Protein AF-A0A4S2N806-F1 (afdb_monomer)

Mean predicted aligned error: 8.96 Å

Sequence (173 aa):
KKHPHQKKRSHPSVTNLKKKIRDLERLLARPNSKLTADARAENERALQAFKYELGSASKDKREQALARKYHMVRFFERQKATRKLKKLKRELDETENPTEDLRTRVHDAEVELNYTLHYPRGEKYISLFKDPGNNDKVKQKRDSIKQDIARRMEEGTLGAQTLDEGNAADDDD

Solvent-accessible surface area (backbone atoms only — not comparable to full-atom values): 10337 Å² total; per-residue (Å²): 136,85,78,82,79,76,77,70,82,76,7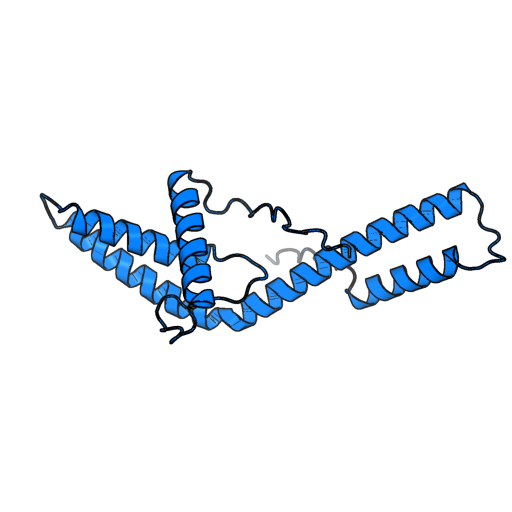4,78,50,64,68,55,37,58,46,54,42,52,53,46,52,54,54,72,69,39,90,85,55,89,63,51,72,67,58,48,54,50,49,53,54,51,40,53,52,41,52,51,53,40,51,53,52,50,50,52,50,48,26,54,52,44,49,61,73,43,42,64,61,39,49,55,52,30,55,49,26,50,52,52,29,55,51,44,49,50,52,48,73,74,36,95,80,65,50,72,66,58,54,48,54,34,52,53,27,47,39,51,30,45,46,53,73,68,53,70,80,72,51,85,86,74,68,88,90,54,84,76,73,94,41,61,70,60,51,52,53,48,51,52,53,47,51,55,49,42,53,29,55,75,72,67,47,71,83,58,77,76,78,78,75,70,83,70,74,81,82,84,130

Radius of gyration: 24.08 Å; Cα contacts (8 Å, |Δi|>4): 93; chains: 1; bounding box: 59×50×65 Å

Secondary structure (DSSP, 8-state):
-PPP------PPPHHHHHHHHHHHHHHHT-TT----HHHHHHHHHHHHHHHHHHHHHHHHHHHHHHHHHHHHHHHHHHHHHHHHHHHHHHHHHH-SS--HHHHHHHHHHHHHHHHHHHPPTTSPPPPSSS--TT-HHHHHHHHHHHHHHHHHHHTT-TTS-------------

pLDDT: mean 86.08, std 17.65, range [35.41, 98.0]

Structure (mmCIF, N/CA/C/O backbone):
data_AF-A0A4S2N806-F1
#
_entry.id   AF-A0A4S2N806-F1
#
loop_
_atom_site.group_PDB
_atom_site.id
_atom_site.type_symbol
_atom_site.label_atom_id
_atom_site.label_alt_id
_atom_site.label_comp_id
_atom_site.label_asym_id
_atom_site.label_entity_id
_atom_site.label_seq_id
_atom_site.pdbx_PDB_ins_code
_atom_site.Cartn_x
_atom_site.Cartn_y
_atom_site.Cartn_z
_atom_site.occupancy
_atom_site.B_iso_or_equiv
_atom_site.auth_seq_id
_atom_site.auth_comp_id
_atom_site.auth_asym_id
_atom_site.auth_atom_id
_atom_site.pdbx_PDB_model_num
ATOM 1 N N . LYS A 1 1 ? 23.106 -28.600 18.338 1.00 42.16 1 LYS A N 1
ATOM 2 C CA . LYS A 1 1 ? 22.767 -28.970 16.938 1.00 42.16 1 LYS A CA 1
ATOM 3 C C . LYS A 1 1 ? 22.748 -27.677 16.109 1.00 42.16 1 LYS A C 1
ATOM 5 O O . LYS A 1 1 ? 21.867 -26.862 16.334 1.00 42.16 1 LYS A O 1
ATOM 10 N N . LYS A 1 2 ? 23.771 -27.392 15.286 1.00 42.12 2 LYS A N 1
ATOM 11 C CA . LYS A 1 2 ? 23.836 -26.155 14.474 1.00 42.12 2 LYS A CA 1
ATOM 12 C C . LYS A 1 2 ? 23.044 -26.377 13.179 1.00 42.12 2 LYS A C 1
ATOM 14 O O . LYS A 1 2 ? 23.382 -27.284 12.426 1.00 42.12 2 LYS A O 1
ATOM 19 N N . HIS A 1 3 ? 21.984 -25.603 12.948 1.00 45.97 3 HIS A N 1
ATOM 20 C CA . HIS A 1 3 ? 21.233 -25.650 11.690 1.00 45.97 3 HIS A CA 1
ATOM 21 C C . HIS A 1 3 ? 22.100 -25.115 10.535 1.00 45.97 3 HIS A C 1
ATOM 23 O O . HIS A 1 3 ? 22.791 -24.109 10.724 1.00 45.97 3 HIS A O 1
ATOM 29 N N . PRO A 1 4 ? 22.093 -25.752 9.349 1.00 51.34 4 PRO A N 1
ATOM 30 C CA . PRO A 1 4 ? 22.867 -25.281 8.209 1.00 51.34 4 PRO A CA 1
ATOM 31 C C . PRO A 1 4 ? 22.304 -23.938 7.735 1.00 51.34 4 PRO A C 1
ATOM 33 O O . PRO A 1 4 ? 21.127 -23.821 7.394 1.00 51.34 4 PRO A O 1
ATOM 36 N N . HIS A 1 5 ? 23.152 -22.910 7.724 1.00 49.94 5 HIS A N 1
ATOM 37 C CA . HIS A 1 5 ? 22.825 -21.613 7.150 1.00 49.94 5 HIS A CA 1
ATOM 38 C C . HIS A 1 5 ? 22.632 -21.790 5.639 1.00 49.94 5 HIS A C 1
ATOM 40 O O . HIS A 1 5 ? 23.601 -21.853 4.883 1.00 49.94 5 HIS A O 1
ATOM 46 N N . GLN A 1 6 ? 21.380 -21.909 5.191 1.00 55.72 6 GLN A N 1
ATOM 47 C CA . GLN A 1 6 ? 21.051 -21.826 3.772 1.00 55.72 6 GLN A CA 1
ATOM 48 C C . GLN A 1 6 ? 21.535 -20.462 3.265 1.00 55.72 6 GLN A C 1
ATOM 50 O O . GLN A 1 6 ? 20.978 -19.419 3.618 1.00 55.72 6 GLN A O 1
ATOM 55 N N . LYS A 1 7 ? 22.607 -20.468 2.463 1.00 45.31 7 LYS A N 1
ATOM 56 C CA . LYS A 1 7 ? 23.086 -19.296 1.725 1.00 45.31 7 LYS A CA 1
ATOM 57 C C . LYS A 1 7 ? 21.920 -18.786 0.879 1.00 45.31 7 LYS A C 1
ATOM 59 O O . LYS A 1 7 ? 21.571 -19.401 -0.127 1.00 45.31 7 LYS A O 1
ATOM 64 N N . LYS A 1 8 ? 21.301 -17.677 1.294 1.00 49.16 8 LYS A N 1
ATOM 65 C CA . LYS A 1 8 ? 20.306 -16.980 0.473 1.00 49.16 8 LYS A CA 1
ATOM 66 C C . LYS A 1 8 ? 20.966 -16.666 -0.869 1.00 49.16 8 LYS A C 1
ATOM 68 O O . LYS A 1 8 ? 22.057 -16.094 -0.884 1.00 49.16 8 LYS A O 1
ATOM 73 N N . ARG A 1 9 ? 20.342 -17.074 -1.980 1.00 52.53 9 ARG A N 1
ATOM 74 C CA . ARG A 1 9 ? 20.803 -16.700 -3.322 1.00 52.53 9 ARG A CA 1
ATOM 75 C C . ARG A 1 9 ? 20.907 -15.175 -3.355 1.00 52.53 9 ARG A C 1
ATOM 77 O O . ARG A 1 9 ? 19.928 -14.479 -3.103 1.00 52.53 9 ARG A O 1
ATOM 84 N N . SER A 1 10 ? 22.122 -14.671 -3.551 1.00 58.34 10 SER A N 1
ATOM 85 C CA . SER A 1 10 ? 22.382 -13.236 -3.602 1.00 58.34 10 SER A CA 1
ATOM 86 C C . SER A 1 10 ? 21.811 -12.720 -4.914 1.00 58.34 10 SER A C 1
ATOM 88 O O . SER A 1 10 ? 22.400 -12.953 -5.970 1.00 58.34 10 SER A O 1
ATOM 90 N N . HIS A 1 11 ? 20.639 -12.088 -4.857 1.00 63.66 11 HIS A N 1
ATOM 91 C CA . HIS A 1 11 ? 20.100 -11.387 -6.015 1.00 63.66 11 HIS A CA 1
ATOM 92 C C . HIS A 1 11 ? 21.133 -10.350 -6.480 1.00 63.66 11 HIS A C 1
ATOM 94 O O . HIS A 1 11 ? 21.725 -9.656 -5.640 1.00 63.66 11 HIS A O 1
ATOM 100 N N . PRO A 1 12 ? 21.414 -10.263 -7.790 1.00 71.12 12 PRO A N 1
ATOM 101 C CA . PRO A 1 12 ? 22.384 -9.313 -8.305 1.00 71.12 12 PRO A CA 1
ATOM 102 C C . PRO A 1 12 ? 22.001 -7.897 -7.873 1.00 71.12 12 PRO A C 1
ATOM 104 O O . PRO A 1 12 ? 20.842 -7.489 -7.915 1.00 71.12 12 PRO A O 1
ATOM 107 N N . SER A 1 13 ? 22.994 -7.135 -7.415 1.00 87.25 13 SER A N 1
ATOM 108 C CA . SER A 1 13 ? 22.746 -5.771 -6.956 1.00 87.25 13 SER A CA 1
ATOM 109 C C . SER A 1 13 ? 22.172 -4.916 -8.092 1.00 87.25 13 SER A C 1
ATOM 111 O O . SER A 1 13 ? 22.567 -5.060 -9.251 1.00 87.25 13 SER A O 1
ATOM 113 N N . VAL A 1 14 ? 21.297 -3.962 -7.755 1.00 90.50 14 VAL A N 1
ATOM 114 C CA . VAL A 1 14 ? 20.740 -2.972 -8.704 1.00 90.50 14 VAL A CA 1
ATOM 115 C C . VAL A 1 14 ? 21.845 -2.320 -9.549 1.00 90.50 14 VAL A C 1
ATOM 117 O O . VAL A 1 14 ? 21.686 -2.100 -10.747 1.00 90.50 14 VAL A O 1
ATOM 120 N N . THR A 1 15 ? 23.002 -2.047 -8.941 1.00 92.75 15 THR A N 1
ATOM 121 C CA . THR A 1 15 ? 24.172 -1.487 -9.627 1.00 92.75 15 THR A CA 1
ATOM 122 C C . THR A 1 15 ? 24.744 -2.443 -10.675 1.00 92.75 15 THR A C 1
ATOM 124 O O . THR A 1 15 ? 25.103 -2.000 -11.764 1.00 92.75 15 THR A O 1
ATOM 127 N N . ASN A 1 16 ? 24.820 -3.742 -10.377 1.00 92.44 16 ASN A N 1
ATOM 128 C CA . ASN A 1 16 ? 25.306 -4.751 -11.318 1.00 92.44 16 ASN A CA 1
ATOM 129 C C . ASN A 1 16 ? 24.325 -4.961 -12.477 1.00 92.44 16 ASN A C 1
ATOM 131 O O . ASN A 1 16 ? 24.767 -5.047 -13.619 1.00 92.44 16 ASN A O 1
ATOM 135 N N . LEU A 1 17 ? 23.015 -4.960 -12.214 1.00 93.69 17 LEU A N 1
ATOM 136 C CA . LEU A 1 17 ? 21.989 -5.032 -13.262 1.00 93.69 17 LEU A CA 1
ATOM 137 C C . LEU A 1 17 ? 22.079 -3.838 -14.219 1.00 93.69 17 LEU A C 1
ATOM 139 O O . LEU A 1 17 ? 22.155 -4.018 -15.431 1.00 93.69 17 LEU A O 1
ATOM 143 N N . LYS A 1 18 ? 22.218 -2.618 -13.683 1.00 94.62 18 LYS A N 1
ATOM 144 C CA . LYS A 1 18 ? 22.448 -1.405 -14.490 1.00 94.62 18 LYS A CA 1
ATOM 145 C C . LYS A 1 18 ? 23.742 -1.444 -15.305 1.00 94.62 18 LYS A C 1
ATOM 147 O O . LYS A 1 18 ? 23.825 -0.781 -16.334 1.00 94.62 18 LYS A O 1
ATOM 152 N N . LYS A 1 19 ? 24.788 -2.131 -14.833 1.00 96.06 19 LYS A N 1
ATOM 153 C CA . LYS A 1 19 ? 26.020 -2.336 -15.617 1.00 96.06 19 LYS A CA 1
ATOM 154 C C . LYS A 1 19 ? 25.746 -3.277 -16.791 1.00 96.06 19 LYS A C 1
ATOM 156 O O . LYS A 1 19 ? 25.916 -2.851 -17.923 1.00 96.06 19 LYS A O 1
ATOM 161 N N . LYS A 1 20 ? 25.191 -4.465 -16.526 1.00 94.19 20 LYS A N 1
ATOM 162 C CA . LYS A 1 20 ? 24.851 -5.459 -17.560 1.00 94.19 20 LYS A CA 1
ATOM 163 C C . LYS A 1 20 ? 23.932 -4.905 -18.652 1.00 94.19 20 LYS A C 1
ATOM 165 O O . LYS A 1 20 ? 24.198 -5.130 -19.824 1.00 94.19 20 LYS A O 1
ATOM 170 N N . ILE A 1 21 ? 22.898 -4.149 -18.274 1.00 96.00 21 ILE A N 1
ATOM 171 C CA . ILE A 1 21 ? 21.988 -3.489 -19.225 1.00 96.00 21 ILE A CA 1
ATOM 172 C C . ILE A 1 21 ? 22.765 -2.548 -20.146 1.00 96.00 21 ILE A C 1
ATOM 174 O O . ILE A 1 21 ? 22.683 -2.685 -21.360 1.00 96.00 21 ILE A O 1
ATOM 178 N N . ARG A 1 22 ? 23.577 -1.645 -19.579 1.00 96.62 22 ARG A N 1
ATOM 179 C CA . ARG A 1 22 ? 24.372 -0.695 -20.372 1.00 96.62 22 ARG A CA 1
ATOM 180 C C . ARG A 1 22 ? 25.382 -1.393 -21.276 1.00 96.62 22 ARG A C 1
ATOM 182 O O . ARG A 1 22 ? 25.599 -0.943 -22.396 1.00 96.62 22 ARG A O 1
ATOM 189 N N . ASP A 1 23 ? 26.012 -2.460 -20.795 1.00 95.31 23 ASP A N 1
ATOM 190 C CA . ASP A 1 23 ? 26.996 -3.215 -21.569 1.00 95.31 23 ASP A CA 1
ATOM 191 C C . ASP A 1 23 ? 26.332 -3.934 -22.756 1.00 95.31 23 ASP A C 1
ATOM 193 O O . ASP A 1 23 ? 26.863 -3.878 -23.865 1.00 95.31 23 ASP A O 1
ATOM 197 N N . LEU A 1 24 ? 25.143 -4.520 -22.560 1.00 94.25 24 LEU A N 1
ATOM 198 C CA . LEU A 1 24 ? 24.350 -5.130 -23.634 1.00 94.25 24 LEU A CA 1
ATOM 199 C C . LEU A 1 24 ? 23.800 -4.101 -24.626 1.00 94.25 24 LEU A C 1
ATOM 201 O O . LEU A 1 24 ? 23.898 -4.315 -25.829 1.00 94.25 24 LEU A O 1
ATOM 205 N N . GLU A 1 25 ? 23.283 -2.964 -24.155 1.00 94.81 25 GLU A N 1
ATOM 206 C CA . GLU A 1 25 ? 22.827 -1.873 -25.029 1.00 94.81 25 GLU A CA 1
ATOM 207 C C . GLU A 1 25 ? 23.976 -1.363 -25.906 1.00 94.81 25 GLU A C 1
ATOM 209 O O . GLU A 1 25 ? 23.831 -1.226 -27.120 1.00 94.81 25 GLU A O 1
ATOM 214 N N . ARG A 1 26 ? 25.162 -1.171 -25.315 1.00 94.62 26 ARG A N 1
ATOM 215 C CA . ARG A 1 26 ? 26.375 -0.804 -26.056 1.00 94.62 26 ARG A CA 1
ATOM 216 C C . ARG A 1 26 ? 26.817 -1.892 -27.027 1.00 94.62 26 ARG A C 1
ATOM 218 O O . ARG A 1 26 ? 27.348 -1.557 -28.078 1.00 94.62 26 ARG A O 1
ATOM 225 N N . LEU A 1 27 ? 26.674 -3.169 -26.679 1.00 92.00 27 LEU A N 1
ATOM 226 C CA . LEU A 1 27 ? 27.027 -4.284 -27.559 1.00 92.00 27 LEU A CA 1
ATOM 227 C C . LEU A 1 27 ? 26.104 -4.337 -28.786 1.00 92.00 27 LEU A C 1
ATOM 229 O O . LEU A 1 27 ? 26.594 -4.475 -29.907 1.00 92.00 27 LEU A O 1
ATOM 233 N N . LEU A 1 28 ? 24.795 -4.185 -28.576 1.00 91.25 28 LEU A N 1
ATOM 234 C CA . LEU A 1 28 ? 23.773 -4.231 -29.623 1.00 91.25 28 LEU A CA 1
ATOM 235 C C . LEU A 1 28 ? 23.832 -3.012 -30.557 1.00 91.25 28 LEU A C 1
ATOM 237 O O . LEU A 1 28 ? 23.650 -3.168 -31.763 1.00 91.25 28 LEU A O 1
ATOM 241 N N . ALA A 1 29 ? 24.154 -1.830 -30.020 1.00 92.31 29 ALA A N 1
ATOM 242 C CA . ALA A 1 29 ? 24.254 -0.579 -30.776 1.00 92.31 29 ALA A CA 1
ATOM 243 C C . ALA A 1 29 ? 25.568 -0.410 -31.566 1.00 92.31 29 ALA A C 1
ATOM 245 O O . ALA A 1 29 ? 25.718 0.559 -32.309 1.00 92.31 29 ALA A O 1
ATOM 246 N N . ARG A 1 30 ? 26.553 -1.310 -31.412 1.00 92.19 30 ARG A N 1
ATOM 247 C CA . ARG A 1 30 ? 27.828 -1.218 -32.145 1.00 92.19 30 ARG A CA 1
ATOM 248 C C . ARG A 1 30 ? 27.604 -1.466 -33.647 1.00 92.19 30 ARG A C 1
ATOM 250 O O . ARG A 1 30 ? 27.224 -2.580 -34.007 1.00 92.19 30 ARG A O 1
ATOM 257 N N . PRO A 1 31 ? 27.934 -0.505 -34.532 1.00 76.25 31 PRO A N 1
ATOM 258 C CA . PRO A 1 31 ? 27.673 -0.628 -35.970 1.00 76.25 31 PRO A CA 1
ATOM 259 C C . PRO A 1 31 ? 28.500 -1.737 -36.643 1.00 76.25 31 PRO A C 1
ATOM 261 O O . PRO A 1 31 ? 28.012 -2.401 -37.547 1.00 76.25 31 PRO A O 1
ATOM 264 N N . ASN A 1 32 ? 29.714 -2.011 -36.147 1.00 76.38 32 ASN A N 1
ATOM 265 C CA . ASN A 1 32 ? 30.621 -3.041 -36.686 1.00 76.38 32 ASN A CA 1
ATOM 266 C C . ASN A 1 32 ? 30.594 -4.350 -35.877 1.00 76.38 32 ASN A C 1
ATOM 268 O O . ASN A 1 32 ? 31.591 -5.070 -35.784 1.00 76.38 32 ASN A O 1
ATOM 272 N N . SER A 1 33 ? 29.478 -4.625 -35.208 1.00 74.69 33 SER A N 1
ATOM 273 C CA . SER A 1 33 ? 29.318 -5.819 -34.389 1.00 74.69 33 SER A CA 1
ATOM 274 C C . SER A 1 33 ? 29.220 -7.070 -35.269 1.00 74.69 33 SER A C 1
ATOM 276 O O . SER A 1 33 ? 28.248 -7.240 -36.000 1.00 74.69 33 SER A O 1
ATOM 278 N N . LYS A 1 34 ? 30.211 -7.969 -35.186 1.00 81.69 34 LYS A N 1
ATOM 279 C CA . LYS A 1 34 ? 30.219 -9.278 -35.873 1.00 81.69 34 LYS A CA 1
ATOM 280 C C . LYS A 1 34 ? 29.340 -10.319 -35.154 1.00 81.69 34 LYS A C 1
ATOM 282 O O . LYS A 1 34 ? 29.726 -11.478 -35.035 1.00 81.69 34 LYS A O 1
ATOM 287 N N . LEU A 1 35 ? 28.204 -9.899 -34.597 1.00 83.94 35 LEU A N 1
ATOM 288 C CA . LEU A 1 35 ? 27.257 -10.812 -33.958 1.00 83.94 35 LEU A CA 1
ATOM 289 C C . LEU A 1 35 ? 26.454 -11.546 -35.032 1.00 83.94 35 LEU A C 1
ATOM 291 O O . LEU A 1 35 ? 25.973 -10.930 -35.982 1.00 83.94 35 LEU A O 1
ATOM 295 N N . THR A 1 36 ? 26.283 -12.854 -34.858 1.00 91.75 36 THR A N 1
ATOM 296 C CA . THR A 1 36 ? 25.321 -13.626 -35.648 1.00 91.75 36 THR A CA 1
ATOM 297 C C . THR A 1 36 ? 23.895 -13.186 -35.307 1.00 91.75 36 THR A C 1
ATOM 299 O O . THR A 1 36 ? 23.653 -12.602 -34.246 1.00 91.75 36 THR A O 1
ATOM 302 N N . ALA A 1 37 ? 22.938 -13.464 -36.196 1.00 89.25 37 ALA A N 1
ATOM 303 C CA . ALA A 1 37 ? 21.526 -13.163 -35.948 1.00 89.25 37 ALA A CA 1
ATOM 304 C C . ALA A 1 37 ? 21.034 -13.797 -34.632 1.00 89.25 37 ALA A C 1
ATOM 306 O O . ALA A 1 37 ? 20.429 -13.110 -33.809 1.00 89.25 37 ALA A O 1
ATOM 307 N N . ASP A 1 38 ? 21.406 -15.056 -34.386 1.00 92.38 38 ASP A N 1
ATOM 308 C CA . ASP A 1 38 ? 21.060 -15.784 -33.161 1.00 92.38 38 ASP A CA 1
ATOM 309 C C . ASP A 1 38 ? 21.646 -15.122 -31.908 1.00 92.38 38 ASP A C 1
ATOM 311 O O . ASP A 1 38 ? 20.937 -14.902 -30.925 1.00 92.38 38 ASP A O 1
ATOM 315 N N . ALA A 1 39 ? 22.922 -14.722 -31.955 1.00 91.75 39 ALA A N 1
ATOM 316 C CA . ALA A 1 39 ? 23.574 -14.054 -30.832 1.00 91.75 39 ALA A CA 1
ATOM 317 C C . ALA A 1 39 ? 22.975 -12.664 -30.559 1.00 91.75 39 ALA A C 1
ATOM 319 O O . ALA A 1 39 ? 22.917 -12.228 -29.407 1.00 91.75 39 ALA A O 1
ATOM 320 N N . ARG A 1 40 ? 22.517 -11.942 -31.591 1.00 91.69 40 ARG A N 1
ATOM 321 C CA . ARG A 1 40 ? 21.796 -10.673 -31.408 1.00 91.69 40 ARG A CA 1
ATOM 322 C C . ARG A 1 40 ? 20.453 -10.907 -30.708 1.00 91.69 40 ARG A C 1
ATOM 324 O O . ARG A 1 40 ? 20.201 -10.261 -29.693 1.00 91.69 40 ARG A O 1
ATOM 331 N N . ALA A 1 41 ? 19.660 -11.870 -31.178 1.00 93.44 41 ALA A N 1
ATOM 332 C CA . ALA A 1 41 ? 18.368 -12.208 -30.579 1.00 93.44 41 ALA A CA 1
ATOM 333 C C . ALA A 1 41 ? 18.499 -12.672 -29.114 1.00 93.44 41 ALA A C 1
ATOM 335 O O . ALA A 1 41 ? 17.697 -12.295 -28.255 1.00 93.44 41 ALA A O 1
ATOM 336 N N . GLU A 1 42 ? 19.535 -13.451 -28.793 1.00 94.88 42 GLU A N 1
ATOM 337 C CA . GLU A 1 42 ? 19.816 -13.870 -27.418 1.00 94.88 42 GLU A CA 1
ATOM 338 C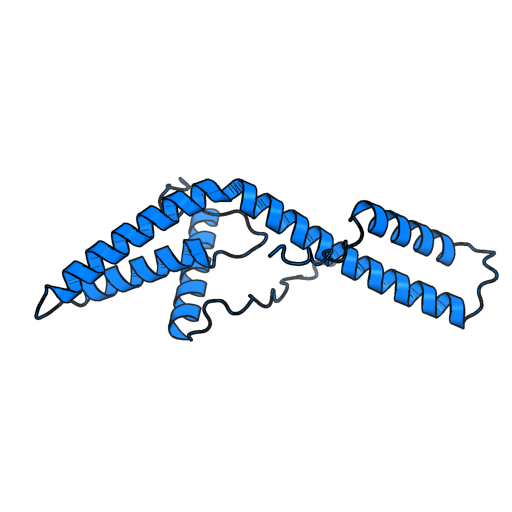 C . GLU A 1 42 ? 20.166 -12.681 -26.510 1.00 94.88 42 GLU A C 1
ATOM 340 O O . GLU A 1 42 ? 19.635 -12.568 -25.403 1.00 94.88 42 GLU A O 1
ATOM 345 N N . ASN A 1 43 ? 21.007 -11.756 -26.984 1.00 93.38 43 ASN A N 1
ATOM 346 C CA . ASN A 1 43 ? 21.379 -10.559 -26.228 1.00 93.38 43 ASN A CA 1
ATOM 347 C C . ASN A 1 43 ? 20.193 -9.606 -26.010 1.00 93.38 43 ASN A C 1
ATOM 349 O O . ASN A 1 43 ? 20.085 -9.009 -24.940 1.00 93.38 43 ASN A O 1
ATOM 353 N N . GLU A 1 44 ? 19.286 -9.478 -26.979 1.00 94.69 44 GLU A N 1
ATOM 354 C CA . GLU A 1 44 ? 18.047 -8.700 -26.833 1.00 94.69 44 GLU A CA 1
ATOM 355 C C . GLU A 1 44 ? 17.111 -9.318 -25.789 1.00 94.69 44 GLU A C 1
ATOM 357 O O . GLU A 1 44 ? 16.621 -8.617 -24.897 1.00 94.69 44 GLU A O 1
ATOM 362 N N . ARG A 1 45 ? 16.938 -10.645 -25.819 1.00 95.75 45 ARG A N 1
ATOM 363 C CA . ARG A 1 45 ? 16.178 -11.373 -24.793 1.00 95.75 45 ARG A CA 1
ATOM 364 C C . ARG A 1 45 ? 16.806 -11.203 -23.408 1.00 95.75 45 ARG A C 1
ATOM 366 O O . ARG A 1 45 ? 16.100 -10.936 -22.435 1.00 95.75 45 ARG A O 1
ATOM 373 N N . ALA A 1 46 ? 18.130 -11.316 -23.309 1.00 94.44 46 ALA A N 1
ATOM 374 C CA . ALA A 1 46 ? 18.857 -11.099 -22.061 1.00 94.44 46 ALA A CA 1
ATOM 375 C C . ALA A 1 46 ? 18.715 -9.653 -21.557 1.00 94.44 46 ALA A C 1
ATOM 377 O O . ALA A 1 46 ? 18.539 -9.429 -20.359 1.00 94.44 46 ALA A O 1
ATOM 378 N N . LEU A 1 47 ? 18.739 -8.667 -22.459 1.00 95.75 47 LEU A N 1
ATOM 379 C CA . LEU A 1 47 ? 18.527 -7.261 -22.127 1.00 95.75 47 LEU A CA 1
ATOM 380 C C . LEU A 1 47 ? 17.134 -7.033 -21.530 1.00 95.75 47 LEU A C 1
ATOM 382 O O . LEU A 1 47 ? 17.020 -6.384 -20.489 1.00 95.75 47 LEU A O 1
ATOM 386 N N . GLN A 1 48 ? 16.092 -7.588 -22.151 1.00 96.19 48 GLN A N 1
ATOM 387 C CA . GLN A 1 48 ? 14.724 -7.526 -21.629 1.00 96.19 48 GLN A CA 1
ATOM 388 C C . GLN A 1 48 ? 14.622 -8.181 -20.245 1.00 96.19 48 GLN A C 1
ATOM 390 O O . GLN A 1 48 ? 14.080 -7.576 -19.318 1.00 96.19 48 GLN A O 1
ATOM 395 N N . ALA A 1 49 ? 15.222 -9.362 -20.066 1.00 95.25 49 ALA A N 1
ATOM 396 C CA . ALA A 1 49 ? 15.249 -10.052 -18.779 1.00 95.25 49 ALA A CA 1
ATOM 397 C C . ALA A 1 49 ? 15.934 -9.215 -17.683 1.00 95.25 49 ALA A C 1
ATOM 399 O O . ALA A 1 49 ? 15.391 -9.064 -16.588 1.00 95.25 49 ALA A O 1
ATOM 400 N N . PHE A 1 50 ? 17.088 -8.601 -17.975 1.00 95.31 50 PHE A N 1
ATOM 401 C CA . PHE A 1 50 ? 17.767 -7.739 -17.003 1.00 95.31 50 PHE A CA 1
ATOM 402 C C . PHE A 1 50 ? 16.996 -6.451 -16.706 1.00 95.31 50 PHE A C 1
ATOM 404 O O . PHE A 1 50 ? 17.033 -5.986 -15.566 1.00 95.31 50 PHE A O 1
ATOM 411 N N . LYS A 1 51 ? 16.291 -5.868 -17.687 1.00 95.12 51 LYS A N 1
ATOM 412 C CA . LYS A 1 51 ? 15.417 -4.702 -17.464 1.00 95.12 51 LYS A CA 1
ATOM 413 C C . LYS A 1 51 ? 14.264 -5.045 -16.522 1.00 95.12 51 LYS A C 1
ATOM 415 O O . LYS A 1 51 ? 14.022 -4.295 -15.576 1.00 95.12 51 LYS A O 1
ATOM 420 N N . TYR A 1 52 ? 13.624 -6.197 -16.722 1.00 95.25 52 TYR A N 1
ATOM 421 C CA . TYR A 1 52 ? 12.596 -6.703 -15.814 1.00 95.25 52 TYR A CA 1
ATOM 422 C C . TYR A 1 52 ? 13.150 -6.915 -14.397 1.00 95.25 52 TYR A C 1
ATOM 424 O O . TYR A 1 52 ? 12.618 -6.365 -13.431 1.00 95.25 52 TYR A O 1
ATOM 432 N N . GLU A 1 53 ? 14.283 -7.615 -14.271 1.00 94.00 53 GLU A N 1
ATOM 433 C CA . GLU A 1 53 ? 14.926 -7.870 -12.977 1.00 94.00 53 GLU A CA 1
ATOM 434 C C . GLU A 1 53 ? 15.331 -6.567 -12.265 1.00 94.00 53 GLU A C 1
ATOM 436 O O . GLU A 1 53 ? 15.168 -6.436 -11.049 1.00 94.00 53 GLU A O 1
ATOM 441 N N . LEU A 1 54 ? 15.809 -5.565 -13.013 1.00 94.94 54 LEU A N 1
ATOM 442 C CA . LEU A 1 54 ? 16.118 -4.240 -12.477 1.00 94.94 54 LEU A CA 1
ATOM 443 C C . LEU A 1 54 ? 14.867 -3.547 -11.922 1.00 94.94 54 LEU A C 1
ATOM 445 O O . LEU A 1 54 ? 14.952 -2.910 -10.864 1.00 94.94 54 LEU A O 1
ATOM 449 N N . GLY A 1 55 ? 13.735 -3.662 -12.621 1.00 93.75 55 GLY A N 1
ATOM 450 C CA . GLY A 1 55 ? 12.439 -3.153 -12.182 1.00 93.75 55 GLY A CA 1
ATOM 451 C C . GLY A 1 55 ? 12.029 -3.761 -10.843 1.00 93.75 55 GLY A C 1
ATOM 452 O O . GLY A 1 55 ? 11.848 -3.027 -9.869 1.00 93.75 55 GLY A O 1
ATOM 453 N N . SER A 1 56 ? 11.991 -5.093 -10.758 1.00 92.56 56 SER A N 1
ATOM 454 C CA . SER A 1 56 ? 11.651 -5.822 -9.528 1.00 92.56 56 SER A CA 1
ATOM 455 C C . SER A 1 56 ? 12.601 -5.487 -8.375 1.00 92.56 56 SER A C 1
ATOM 457 O O . SER A 1 56 ? 12.154 -5.085 -7.304 1.00 92.56 56 SER A O 1
ATOM 459 N N . ALA A 1 57 ? 13.918 -5.526 -8.601 1.00 92.69 57 ALA A N 1
ATOM 460 C CA . ALA A 1 57 ? 14.903 -5.224 -7.560 1.00 92.69 57 ALA A CA 1
ATOM 461 C C . ALA A 1 57 ? 14.816 -3.768 -7.060 1.00 92.69 57 ALA A C 1
ATOM 463 O O . ALA A 1 57 ? 15.080 -3.479 -5.888 1.00 92.69 57 ALA A O 1
ATOM 464 N N . SER A 1 58 ? 14.452 -2.830 -7.940 1.00 91.69 58 SER A N 1
ATOM 465 C CA . SER A 1 58 ? 14.245 -1.428 -7.566 1.00 91.69 58 SER A CA 1
ATOM 466 C C . SER A 1 58 ? 12.951 -1.238 -6.771 1.00 91.69 58 SER A C 1
ATOM 468 O O . SER A 1 58 ? 12.977 -0.517 -5.766 1.00 91.69 58 SER A O 1
ATOM 470 N N . LYS A 1 59 ? 11.857 -1.909 -7.170 1.00 92.19 59 LYS A N 1
ATOM 471 C CA . LYS A 1 59 ? 10.598 -1.965 -6.409 1.00 92.19 59 LYS A CA 1
ATOM 472 C C . LYS A 1 59 ? 10.859 -2.520 -5.004 1.00 92.19 59 LYS A C 1
ATOM 474 O O . LYS A 1 59 ? 10.645 -1.798 -4.032 1.00 92.19 59 LYS A O 1
ATOM 479 N N . ASP A 1 60 ? 11.478 -3.693 -4.884 1.00 91.50 60 ASP A N 1
ATOM 480 C CA . ASP A 1 60 ? 11.807 -4.327 -3.598 1.00 91.50 60 ASP A CA 1
ATOM 481 C C . ASP A 1 60 ? 12.642 -3.421 -2.689 1.00 91.50 60 ASP A C 1
ATOM 483 O O . ASP A 1 60 ? 12.380 -3.284 -1.490 1.00 91.50 60 ASP A O 1
ATOM 487 N N . LYS A 1 61 ? 13.658 -2.753 -3.250 1.00 91.94 61 LYS A N 1
ATOM 488 C CA . LYS A 1 61 ? 14.499 -1.825 -2.486 1.00 91.94 61 LYS A CA 1
ATOM 489 C C . LYS A 1 61 ? 13.686 -0.648 -1.945 1.00 91.94 61 LYS A C 1
ATOM 491 O O . LYS A 1 61 ? 13.896 -0.236 -0.799 1.00 91.94 61 LYS A O 1
ATOM 496 N N . ARG A 1 62 ? 12.764 -0.103 -2.745 1.00 94.06 62 ARG A N 1
ATOM 497 C CA . ARG A 1 62 ? 11.851 0.966 -2.321 1.00 94.06 62 ARG A CA 1
ATOM 498 C C . ARG A 1 62 ? 10.908 0.473 -1.226 1.00 94.06 62 ARG A C 1
ATOM 500 O O . ARG A 1 62 ? 10.764 1.160 -0.214 1.00 94.06 62 ARG A O 1
ATOM 507 N N . GLU A 1 63 ? 10.313 -0.705 -1.392 1.00 94.00 63 GLU A N 1
ATOM 508 C CA . GLU A 1 63 ? 9.442 -1.312 -0.383 1.00 94.00 63 GLU A CA 1
ATOM 509 C C . GLU A 1 63 ? 10.163 -1.485 0.951 1.00 94.00 63 GLU A C 1
ATOM 511 O O . GLU A 1 63 ? 9.656 -1.060 1.987 1.00 94.00 63 GLU A O 1
ATOM 516 N N . GLN A 1 64 ? 11.381 -2.033 0.934 1.00 93.25 64 GLN A N 1
ATOM 517 C CA . GLN A 1 64 ? 12.196 -2.209 2.136 1.00 93.25 64 GLN A CA 1
ATOM 518 C C . GLN A 1 64 ? 12.533 -0.873 2.802 1.00 93.25 64 GLN A C 1
ATOM 520 O O . GLN A 1 64 ? 12.480 -0.763 4.029 1.00 93.25 64 GLN A O 1
ATOM 525 N N . ALA A 1 65 ? 12.870 0.152 2.015 1.00 95.19 65 ALA A N 1
ATOM 526 C CA . ALA A 1 65 ? 13.167 1.480 2.539 1.00 95.19 65 ALA A CA 1
ATOM 527 C C . ALA A 1 65 ? 11.942 2.103 3.229 1.00 95.19 65 ALA A C 1
ATOM 529 O O . ALA A 1 65 ? 12.056 2.616 4.345 1.00 95.19 65 ALA A O 1
ATOM 530 N N . LEU A 1 66 ? 10.764 2.019 2.606 1.00 95.19 66 LEU A N 1
ATOM 531 C CA . LEU A 1 66 ? 9.516 2.531 3.174 1.00 95.19 66 LEU A CA 1
ATOM 532 C C . LEU A 1 66 ? 9.070 1.723 4.394 1.00 95.19 66 LEU A C 1
ATOM 534 O O . LEU A 1 66 ? 8.698 2.315 5.407 1.00 95.19 66 LEU A O 1
ATOM 538 N N . ALA A 1 67 ? 9.178 0.395 4.337 1.00 92.88 67 ALA A N 1
ATOM 539 C CA . ALA A 1 67 ? 8.877 -0.481 5.460 1.00 92.88 67 ALA A CA 1
ATOM 540 C C . ALA A 1 67 ? 9.719 -0.108 6.683 1.00 92.88 67 ALA A C 1
ATOM 542 O O . ALA A 1 67 ? 9.161 0.065 7.760 1.00 92.88 67 ALA A O 1
ATOM 543 N N . ARG A 1 68 ? 11.032 0.111 6.513 1.00 95.50 68 ARG A N 1
ATOM 544 C CA . ARG A 1 68 ? 11.922 0.577 7.592 1.00 95.50 68 ARG A CA 1
ATOM 545 C C . ARG A 1 68 ? 11.539 1.969 8.090 1.00 95.50 68 ARG A C 1
ATOM 547 O O . ARG A 1 68 ? 11.412 2.160 9.296 1.00 95.50 68 ARG A O 1
ATOM 554 N N . LYS A 1 69 ? 11.315 2.921 7.177 1.00 95.94 69 LYS A N 1
ATOM 555 C CA . LYS A 1 69 ? 10.973 4.314 7.510 1.00 95.94 69 LYS A CA 1
ATOM 556 C C . LYS A 1 69 ? 9.701 4.418 8.354 1.00 95.94 69 LYS A C 1
ATOM 558 O O . LYS A 1 69 ? 9.661 5.193 9.303 1.00 95.94 69 LYS A O 1
ATOM 563 N N . TYR A 1 70 ? 8.675 3.643 8.015 1.00 96.19 70 TYR A N 1
ATOM 564 C CA . TYR A 1 70 ? 7.372 3.693 8.679 1.00 96.19 70 TYR A CA 1
ATOM 565 C C . TYR A 1 70 ? 7.158 2.574 9.704 1.00 96.19 70 TYR A C 1
ATOM 567 O O . TYR A 1 70 ? 6.083 2.510 10.297 1.00 96.19 70 TYR A O 1
ATOM 575 N N . HIS A 1 71 ? 8.162 1.722 9.950 1.00 95.12 71 HIS A N 1
ATOM 576 C CA . HIS A 1 71 ? 8.060 0.571 10.853 1.00 95.12 71 HIS A CA 1
ATOM 577 C C . HIS A 1 71 ? 7.547 0.974 12.239 1.00 95.12 71 HIS A C 1
ATOM 579 O O . HIS A 1 71 ? 6.575 0.406 12.727 1.00 95.12 71 HIS A O 1
ATOM 585 N N . MET A 1 72 ? 8.155 2.000 12.842 1.00 96.38 72 MET A N 1
A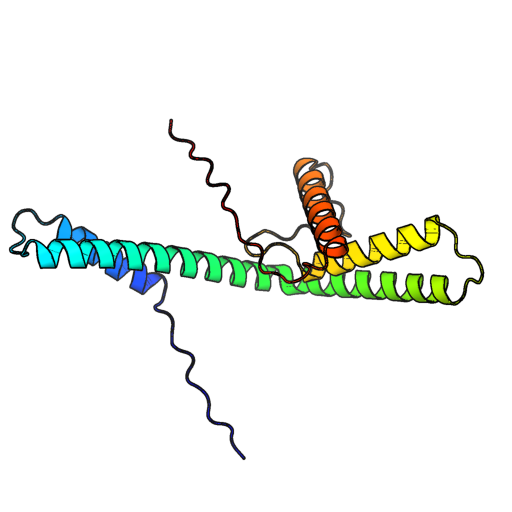TOM 586 C CA . MET A 1 72 ? 7.782 2.466 14.181 1.00 96.38 72 MET A CA 1
ATOM 587 C C . MET A 1 72 ? 6.407 3.126 14.220 1.00 96.38 72 MET A C 1
ATOM 589 O O . MET A 1 72 ? 5.610 2.816 15.099 1.00 96.38 72 MET A O 1
ATOM 593 N N . VAL A 1 73 ? 6.084 3.974 13.240 1.00 95.88 73 VAL A N 1
ATOM 594 C CA . VAL A 1 73 ? 4.758 4.609 13.165 1.00 95.88 73 VAL A CA 1
ATOM 595 C C . VAL A 1 73 ? 3.669 3.539 13.055 1.00 95.88 73 VAL A C 1
ATOM 597 O O . VAL A 1 73 ? 2.740 3.521 13.859 1.00 95.88 73 VAL A O 1
ATOM 600 N N . ARG A 1 74 ? 3.829 2.584 12.130 1.00 95.12 74 ARG A N 1
ATOM 601 C CA . ARG A 1 74 ? 2.896 1.463 11.953 1.00 95.12 74 ARG A CA 1
ATOM 602 C C . ARG A 1 74 ? 2.811 0.575 13.189 1.00 95.12 74 ARG A C 1
ATOM 604 O O . ARG A 1 74 ? 1.727 0.094 13.493 1.00 95.12 74 ARG A O 1
ATOM 611 N N . PHE A 1 75 ? 3.916 0.357 13.901 1.00 96.56 75 PHE A N 1
ATOM 612 C CA . PHE A 1 75 ? 3.936 -0.427 15.137 1.00 96.56 75 PHE A CA 1
ATOM 613 C C . PHE A 1 75 ? 3.064 0.207 16.229 1.00 96.56 75 PHE A C 1
ATOM 615 O O . PHE A 1 75 ? 2.193 -0.466 16.782 1.00 96.56 75 PHE A O 1
ATOM 622 N N . PHE A 1 76 ? 3.229 1.506 16.495 1.00 97.38 76 PHE A N 1
ATOM 623 C CA . PHE A 1 76 ? 2.425 2.196 17.508 1.00 97.38 76 PHE A CA 1
ATOM 624 C C . PHE A 1 76 ? 0.949 2.290 17.123 1.00 97.38 76 PHE A C 1
ATOM 626 O O . PHE A 1 76 ? 0.075 2.089 17.970 1.00 97.38 76 PHE A O 1
ATOM 633 N N . GLU A 1 77 ? 0.652 2.566 15.851 1.00 96.88 77 GLU A N 1
ATOM 634 C CA . GLU A 1 77 ? -0.732 2.590 15.377 1.00 96.88 77 GLU A CA 1
ATOM 635 C C . GLU A 1 77 ? -1.377 1.209 15.448 1.00 96.88 77 GLU A C 1
ATOM 637 O O . GLU A 1 77 ? -2.498 1.099 15.936 1.00 96.88 77 GLU A O 1
ATOM 642 N N . ARG A 1 78 ? -0.650 0.146 15.086 1.00 96.38 78 ARG A N 1
ATOM 643 C CA . ARG A 1 78 ? -1.117 -1.235 15.244 1.00 96.38 78 ARG A CA 1
ATOM 644 C C . ARG A 1 78 ? -1.435 -1.537 16.698 1.00 96.38 78 ARG A C 1
ATOM 646 O O . ARG A 1 78 ? -2.524 -2.002 16.993 1.00 96.38 78 ARG A O 1
ATOM 653 N N . GLN A 1 79 ? -0.536 -1.204 17.622 1.00 97.88 79 GLN A N 1
ATOM 654 C CA . GLN A 1 79 ? -0.774 -1.414 19.050 1.00 97.88 79 GLN A CA 1
ATOM 655 C C . GLN A 1 79 ? -1.986 -0.613 19.558 1.00 97.88 79 GLN A C 1
ATOM 657 O O . GLN A 1 79 ? -2.705 -1.069 20.450 1.00 97.88 79 GLN A O 1
ATOM 662 N N . LYS A 1 80 ? -2.231 0.590 19.023 1.00 96.94 80 LYS A N 1
ATOM 663 C CA . LYS A 1 80 ? -3.432 1.373 19.342 1.00 96.94 80 LYS A CA 1
ATOM 664 C C . LYS A 1 80 ? -4.697 0.699 18.792 1.00 96.94 80 LYS A C 1
ATOM 666 O O . LYS A 1 80 ? -5.628 0.491 19.567 1.00 96.94 80 LYS A O 1
ATOM 671 N N . ALA A 1 81 ? -4.695 0.293 17.524 1.00 97.12 81 ALA A N 1
ATOM 672 C CA . ALA A 1 81 ? -5.810 -0.401 16.880 1.00 97.12 81 ALA A CA 1
ATOM 673 C C . ALA A 1 81 ? -6.131 -1.736 17.574 1.00 97.12 81 ALA A C 1
ATOM 675 O O . ALA A 1 81 ? -7.277 -1.985 17.928 1.00 97.12 81 ALA A O 1
ATOM 676 N N . THR A 1 82 ? -5.118 -2.549 17.895 1.00 97.69 82 THR A N 1
ATOM 677 C CA . THR A 1 82 ? -5.288 -3.811 18.632 1.00 97.69 82 THR A CA 1
ATOM 678 C C . THR A 1 82 ? -5.923 -3.592 20.004 1.00 97.69 82 THR A C 1
ATOM 680 O O . THR A 1 82 ? -6.824 -4.333 20.387 1.00 97.69 82 THR A O 1
ATOM 683 N N . ARG A 1 83 ? -5.487 -2.571 20.756 1.00 97.75 83 ARG A N 1
ATOM 684 C CA . ARG A 1 83 ? -6.088 -2.248 22.061 1.00 97.75 83 ARG A CA 1
ATOM 685 C C . ARG A 1 83 ? -7.542 -1.798 21.923 1.00 97.75 83 ARG A C 1
ATOM 687 O O . ARG A 1 83 ? -8.374 -2.255 22.702 1.00 97.75 83 ARG A O 1
ATOM 694 N N . LYS A 1 84 ? -7.838 -0.938 20.940 1.00 97.56 84 LYS A N 1
ATOM 695 C CA . LYS A 1 84 ? -9.202 -0.476 20.637 1.00 97.56 84 LYS A CA 1
ATOM 696 C C . LYS A 1 84 ? -10.108 -1.660 20.296 1.00 97.56 84 LYS A C 1
ATOM 698 O O . LYS A 1 84 ? -11.138 -1.825 20.938 1.00 97.56 84 LYS A O 1
ATOM 703 N N . LEU A 1 85 ? -9.674 -2.520 19.374 1.00 97.69 85 LEU A N 1
ATOM 704 C CA . LEU A 1 85 ? -10.417 -3.710 18.970 1.00 97.69 85 LEU A CA 1
ATOM 705 C C . LEU A 1 85 ? -10.654 -4.663 20.145 1.00 97.69 85 LEU A C 1
ATOM 707 O O . LEU A 1 85 ? -11.776 -5.103 20.356 1.00 97.69 85 LEU A O 1
ATOM 711 N N . LYS A 1 86 ? -9.623 -4.943 20.954 1.00 98.00 86 LYS A N 1
ATOM 712 C CA . LYS A 1 86 ? -9.754 -5.814 22.132 1.00 98.00 86 LYS A CA 1
ATOM 713 C C . LYS A 1 86 ? -10.778 -5.276 23.133 1.00 98.00 86 LYS A C 1
ATOM 715 O O . LYS A 1 86 ? -11.541 -6.058 23.688 1.00 98.00 86 LYS A O 1
ATOM 720 N N . LYS A 1 87 ? -10.787 -3.960 23.373 1.00 97.81 87 LYS A N 1
ATOM 721 C CA . LYS A 1 87 ? -11.765 -3.323 24.265 1.00 97.81 87 LYS A CA 1
ATOM 722 C C . LYS A 1 87 ? -13.188 -3.485 23.723 1.00 97.81 87 LYS A C 1
ATOM 724 O O . LYS A 1 87 ? -14.051 -3.924 24.467 1.00 97.81 87 LYS A O 1
ATOM 729 N N . LEU A 1 88 ? -13.401 -3.163 22.446 1.00 97.31 88 LEU A N 1
ATOM 730 C CA . LEU A 1 88 ? -14.727 -3.214 21.825 1.00 97.31 88 LEU A CA 1
ATOM 731 C C . LEU A 1 88 ? -15.258 -4.644 21.699 1.00 97.31 88 LEU A C 1
ATOM 733 O O . LEU A 1 88 ? -16.436 -4.865 21.929 1.00 97.31 88 LEU A O 1
ATOM 737 N N . LYS A 1 89 ? -14.396 -5.623 21.396 1.00 96.25 89 LYS A N 1
ATOM 738 C CA . LYS A 1 89 ? -14.785 -7.041 21.391 1.00 96.25 89 LYS A CA 1
ATOM 739 C C . LYS A 1 89 ? -15.214 -7.519 22.772 1.00 96.25 89 LYS A C 1
ATOM 741 O O . LYS A 1 89 ? -16.250 -8.145 22.894 1.00 96.25 89 LYS A O 1
ATOM 746 N N . ARG A 1 90 ? -14.472 -7.144 23.817 1.00 96.88 90 ARG A N 1
ATOM 747 C CA . ARG A 1 90 ? -14.867 -7.455 25.194 1.00 96.88 90 ARG A CA 1
ATOM 748 C C . ARG A 1 90 ? -16.216 -6.826 25.563 1.00 96.88 90 ARG A C 1
ATOM 750 O O . ARG A 1 90 ? -17.041 -7.490 26.166 1.00 96.88 90 ARG A O 1
ATOM 757 N N . GLU A 1 91 ? -16.428 -5.564 25.197 1.00 95.44 91 GLU A N 1
ATOM 758 C CA . GLU A 1 91 ? -17.704 -4.864 25.407 1.00 95.44 91 GLU A CA 1
ATOM 759 C C . GLU A 1 91 ? -18.854 -5.549 24.651 1.00 95.44 91 GLU A C 1
ATOM 761 O O . GLU A 1 91 ? -19.942 -5.698 25.198 1.00 95.44 91 GLU A O 1
ATOM 766 N N . LEU A 1 92 ? -18.596 -6.022 23.428 1.00 94.88 92 LEU A N 1
ATOM 767 C CA . LEU A 1 92 ? -19.548 -6.795 22.631 1.00 94.88 92 LEU A CA 1
ATOM 768 C C . LEU A 1 92 ? -19.905 -8.132 23.297 1.00 94.88 92 LEU A C 1
ATOM 770 O O . LEU A 1 92 ? -21.080 -8.474 23.338 1.00 94.88 92 LEU A O 1
ATOM 774 N N . ASP A 1 93 ? -18.917 -8.845 23.841 1.00 94.19 93 ASP A N 1
ATOM 775 C CA . ASP A 1 93 ? -19.108 -10.142 24.506 1.00 94.19 93 ASP A CA 1
ATOM 776 C C . ASP A 1 93 ? -19.842 -10.015 25.856 1.00 94.19 93 ASP A C 1
ATOM 778 O O . ASP A 1 93 ? -20.586 -10.910 26.249 1.00 94.19 93 ASP A O 1
ATOM 782 N N . GLU A 1 94 ? -19.630 -8.912 26.582 1.00 95.12 94 GLU A N 1
ATOM 783 C CA . GLU A 1 94 ? -20.273 -8.634 27.877 1.00 95.12 94 GLU A CA 1
ATOM 784 C C . GLU A 1 94 ? -21.705 -8.074 27.727 1.00 95.12 94 GLU A C 1
ATOM 786 O O . GLU A 1 94 ? -22.444 -8.008 28.710 1.00 95.12 94 GLU A O 1
ATOM 791 N N . THR A 1 95 ? -22.115 -7.676 26.517 1.00 93.38 95 THR A N 1
ATOM 792 C CA . THR A 1 95 ? -23.437 -7.091 26.249 1.00 93.38 95 THR A CA 1
ATOM 793 C C . THR A 1 95 ? -24.399 -8.150 25.710 1.00 93.38 95 THR A C 1
ATOM 795 O O . THR A 1 95 ? -24.196 -8.676 24.624 1.00 93.38 95 THR A O 1
ATOM 798 N N . GLU A 1 96 ? -25.495 -8.422 26.426 1.00 88.94 96 GLU A N 1
ATOM 799 C CA . GLU A 1 96 ? -26.472 -9.462 26.049 1.00 88.94 96 GLU A CA 1
ATOM 800 C C . GLU A 1 96 ? -27.227 -9.143 24.742 1.00 88.94 96 GLU A C 1
ATOM 802 O O . GLU A 1 96 ? -27.467 -10.029 23.926 1.00 88.94 96 GLU A O 1
ATOM 807 N N . ASN A 1 97 ? -27.539 -7.864 24.501 1.00 91.31 97 ASN A N 1
ATOM 808 C CA . ASN A 1 97 ? -28.188 -7.378 23.278 1.00 91.31 97 ASN A CA 1
ATOM 809 C C . ASN A 1 97 ? -27.389 -6.211 22.680 1.00 91.31 97 ASN A C 1
ATOM 811 O O . ASN A 1 97 ? -27.739 -5.045 22.889 1.00 91.31 97 ASN A O 1
ATOM 815 N N . PRO A 1 98 ? -26.275 -6.492 21.988 1.00 8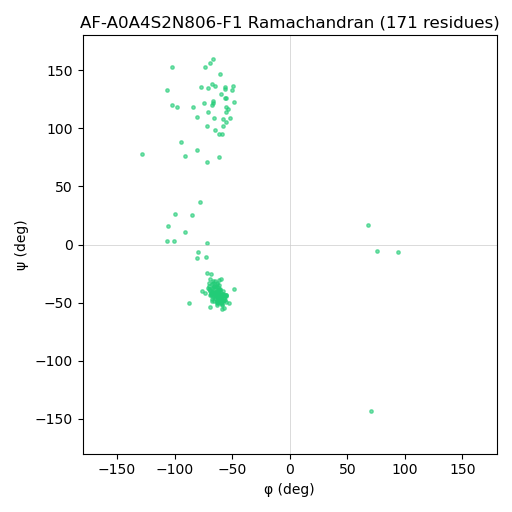9.31 98 PRO A N 1
ATOM 816 C CA . PRO A 1 98 ? -25.408 -5.444 21.487 1.00 89.31 98 PRO A CA 1
ATOM 817 C C . PRO A 1 98 ? -26.069 -4.689 20.339 1.00 89.31 98 PRO A C 1
ATOM 819 O O . PRO A 1 98 ? -26.631 -5.283 19.417 1.00 89.31 98 PRO A O 1
ATOM 822 N N . THR A 1 99 ? -25.967 -3.364 20.397 1.00 94.06 99 THR A N 1
ATOM 823 C CA . THR A 1 99 ? -26.513 -2.467 19.380 1.00 94.06 99 THR A CA 1
ATOM 824 C C . THR A 1 99 ? -25.743 -2.583 18.065 1.00 94.06 99 THR A C 1
ATOM 826 O O . THR A 1 99 ? -24.555 -2.919 18.039 1.00 94.06 99 THR A O 1
ATOM 829 N N . GLU A 1 100 ? -26.399 -2.222 16.961 1.00 94.19 100 GLU A N 1
ATOM 830 C CA . GLU A 1 100 ? -25.737 -2.121 15.654 1.00 94.19 100 GLU A CA 1
ATOM 831 C C . GLU A 1 100 ? -24.586 -1.099 15.658 1.00 94.19 100 GLU A C 1
ATOM 833 O O . GLU A 1 100 ? -23.583 -1.300 14.973 1.00 94.19 100 GLU A O 1
ATOM 838 N N . ASP A 1 101 ? -24.658 -0.053 16.493 1.00 95.31 101 ASP A N 1
ATOM 839 C CA . ASP A 1 101 ? -23.540 0.880 16.711 1.00 95.31 101 ASP A CA 1
ATOM 840 C C . ASP A 1 101 ? -22.298 0.161 17.257 1.00 95.31 101 ASP A C 1
ATOM 842 O O . ASP A 1 101 ? -21.192 0.335 16.740 1.00 95.31 101 ASP A O 1
ATOM 846 N N . LEU A 1 102 ? -22.465 -0.704 18.265 1.00 94.69 102 LEU A N 1
ATOM 847 C CA . LEU A 1 102 ? -21.348 -1.441 18.850 1.00 94.69 102 LEU A CA 1
ATOM 848 C C . LEU A 1 102 ? -20.728 -2.412 17.836 1.00 94.69 102 LEU A C 1
ATOM 850 O O . LEU A 1 102 ? -19.501 -2.475 17.721 1.00 94.69 102 LEU A O 1
ATOM 854 N N . ARG A 1 103 ? -21.559 -3.111 17.052 1.00 94.56 103 ARG A N 1
ATOM 855 C CA . ARG A 1 103 ? -21.102 -3.998 15.966 1.00 94.56 103 ARG A CA 1
ATOM 856 C C . ARG A 1 103 ? -20.333 -3.226 14.893 1.00 94.56 103 ARG A C 1
ATOM 858 O O . ARG A 1 103 ? -19.240 -3.643 14.511 1.00 94.56 103 ARG A O 1
ATOM 865 N N . THR A 1 104 ? -20.846 -2.066 14.482 1.00 96.12 104 THR A N 1
ATOM 866 C CA . THR A 1 104 ? -20.194 -1.179 13.504 1.00 96.12 104 THR A CA 1
ATOM 867 C C . THR A 1 104 ? -18.842 -0.691 14.019 1.00 96.12 104 THR A C 1
ATOM 869 O O . THR A 1 104 ? -17.834 -0.779 13.324 1.00 96.12 104 THR A O 1
ATOM 872 N N . ARG A 1 105 ? -18.765 -0.266 15.285 1.00 96.69 105 ARG A N 1
ATOM 873 C CA . ARG A 1 105 ? -17.506 0.181 15.902 1.00 96.69 105 ARG A CA 1
ATOM 874 C C . ARG A 1 105 ? -16.473 -0.937 16.015 1.00 96.69 105 ARG A C 1
ATOM 876 O O . ARG A 1 105 ? -15.275 -0.664 15.892 1.00 96.69 105 ARG A O 1
ATOM 883 N N . VAL A 1 106 ? -16.907 -2.175 16.273 1.00 96.88 106 VAL A N 1
ATOM 884 C CA . VAL A 1 106 ? -16.029 -3.355 16.240 1.00 96.88 106 VAL A CA 1
ATOM 885 C C . VAL A 1 106 ? -15.491 -3.556 14.827 1.00 96.88 106 VAL A C 1
ATOM 887 O O . VAL A 1 106 ? -14.272 -3.624 14.674 1.00 96.88 106 VAL A O 1
ATOM 890 N N . HIS A 1 107 ? -16.362 -3.564 13.816 1.00 96.44 107 HIS A N 1
ATOM 891 C CA . HIS A 1 107 ? -15.969 -3.696 12.413 1.00 96.44 107 HIS A CA 1
ATOM 892 C C . HIS A 1 107 ? -14.969 -2.605 11.987 1.00 96.44 107 HIS A C 1
ATOM 894 O O . HIS A 1 107 ? -13.895 -2.909 11.468 1.00 96.44 107 HIS A O 1
ATOM 900 N N . ASP A 1 108 ? -15.23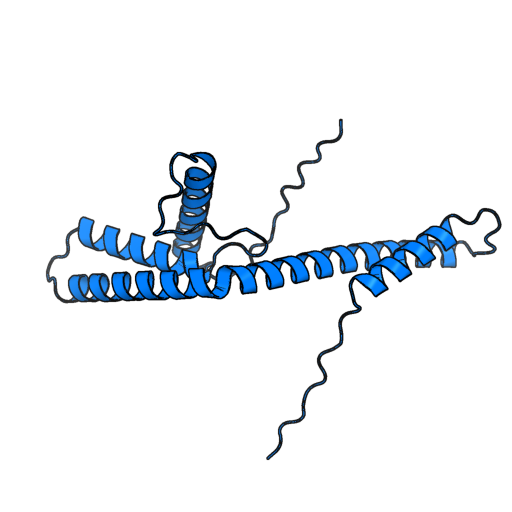5 -1.338 12.310 1.00 96.31 108 ASP A N 1
ATOM 901 C CA . ASP A 1 108 ? -14.317 -0.228 12.029 1.00 96.31 108 ASP A CA 1
ATOM 902 C C . ASP A 1 108 ? -12.940 -0.432 12.676 1.00 96.31 108 ASP A C 1
ATOM 904 O O . ASP A 1 108 ? -11.901 -0.137 12.077 1.00 96.31 108 ASP A O 1
ATOM 908 N N . ALA A 1 109 ? -12.906 -0.947 13.909 1.00 97.12 109 ALA A N 1
ATOM 909 C CA . ALA A 1 109 ? -11.657 -1.251 14.598 1.00 97.12 109 ALA A CA 1
ATOM 910 C C . ALA A 1 109 ? -10.906 -2.440 13.963 1.00 97.12 109 ALA A C 1
ATOM 912 O O . ALA A 1 109 ? -9.671 -2.466 14.000 1.00 97.12 109 ALA A O 1
ATOM 913 N N . GLU A 1 110 ? -11.613 -3.401 13.360 1.00 96.62 110 GLU A N 1
ATOM 914 C CA . GLU A 1 110 ? -11.015 -4.481 12.562 1.00 96.62 110 GLU A CA 1
ATOM 915 C C . GLU A 1 110 ? -10.389 -3.935 11.279 1.00 96.62 110 GLU A C 1
ATOM 917 O O . GLU A 1 110 ? -9.219 -4.220 11.004 1.00 96.62 110 GLU A O 1
ATOM 922 N N . VAL A 1 111 ? -11.103 -3.068 10.554 1.00 97.06 111 VAL A N 1
ATOM 923 C CA . VAL A 1 111 ? -10.578 -2.381 9.364 1.00 97.06 111 VAL A CA 1
ATOM 924 C C . VAL A 1 111 ? -9.351 -1.538 9.720 1.00 97.06 111 VAL A C 1
ATOM 926 O O . VAL A 1 111 ? -8.342 -1.592 9.018 1.00 97.06 111 VAL A O 1
ATOM 929 N N . GLU A 1 112 ? -9.372 -0.796 10.832 1.00 96.56 112 GLU A N 1
ATOM 930 C CA . GLU A 1 112 ? -8.214 -0.027 11.311 1.00 96.56 112 GLU A CA 1
ATOM 931 C C . GLU A 1 112 ? -7.006 -0.918 11.628 1.00 96.56 112 GLU A C 1
ATOM 933 O O . GLU A 1 112 ? -5.874 -0.581 11.268 1.00 96.56 112 GLU A O 1
ATOM 938 N N . LEU A 1 113 ? -7.214 -2.063 12.284 1.00 96.75 113 LEU A N 1
ATOM 939 C CA . LEU A 1 113 ? -6.134 -3.010 12.553 1.00 96.75 113 LEU A CA 1
ATOM 940 C C . LEU A 1 113 ? -5.558 -3.560 11.243 1.00 96.75 113 LEU A C 1
ATOM 942 O O . LEU A 1 113 ? -4.336 -3.516 11.042 1.00 96.75 113 LEU A O 1
ATOM 946 N N . ASN A 1 114 ? -6.431 -4.005 10.340 1.00 95.88 114 ASN A N 1
ATOM 947 C CA . ASN A 1 114 ? -6.058 -4.546 9.039 1.00 95.88 114 ASN A CA 1
ATOM 948 C C . ASN A 1 114 ? -5.366 -3.503 8.161 1.00 95.88 114 ASN A C 1
ATOM 950 O O . ASN A 1 114 ? -4.389 -3.836 7.494 1.00 95.88 114 ASN A O 1
ATOM 954 N N . TYR A 1 115 ? -5.739 -2.229 8.258 1.00 96.06 115 TYR A N 1
ATOM 955 C CA . TYR A 1 115 ? -5.028 -1.124 7.621 1.00 96.06 115 TYR A CA 1
ATOM 956 C C . TYR A 1 115 ? -3.556 -1.069 8.030 1.00 96.06 115 TYR A C 1
ATOM 958 O O . TYR A 1 115 ? -2.67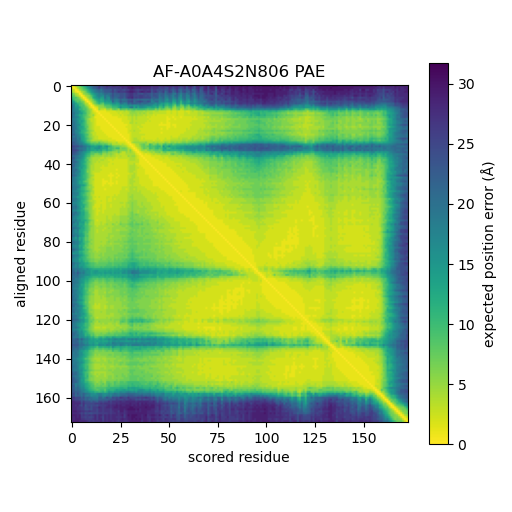3 -0.939 7.183 1.00 96.06 115 TYR A O 1
ATOM 966 N N . THR A 1 116 ? -3.235 -1.250 9.313 1.00 95.44 116 THR A N 1
ATOM 967 C CA . THR A 1 116 ? -1.828 -1.238 9.757 1.00 95.44 116 THR A CA 1
ATOM 968 C C . THR A 1 116 ? -1.034 -2.477 9.322 1.00 95.44 116 THR A C 1
ATOM 970 O O . THR A 1 116 ? 0.203 -2.417 9.214 1.00 95.44 116 THR A O 1
ATOM 973 N N . LEU A 1 117 ? -1.714 -3.600 9.078 1.00 92.88 117 LEU A N 1
ATOM 974 C CA . LEU A 1 117 ? -1.123 -4.887 8.700 1.00 92.88 117 LEU A CA 1
ATOM 975 C C . LEU A 1 117 ? -0.930 -4.993 7.184 1.00 92.88 117 LEU A C 1
ATOM 977 O O . LEU A 1 117 ? 0.185 -5.255 6.726 1.00 92.88 117 LEU A O 1
ATOM 981 N N . HIS A 1 118 ? -1.982 -4.695 6.430 1.00 94.00 118 HIS A N 1
ATOM 982 C CA . HIS A 1 118 ? -2.115 -4.929 4.994 1.00 94.00 118 HIS A CA 1
ATOM 983 C C . HIS A 1 118 ? -2.003 -3.654 4.150 1.00 94.00 118 HIS A C 1
ATOM 985 O O . HIS A 1 118 ? -2.336 -3.676 2.971 1.00 94.00 118 HIS A O 1
ATOM 991 N N . TYR A 1 119 ? -1.490 -2.557 4.724 1.00 94.12 119 TYR A N 1
ATOM 992 C CA . TYR A 1 119 ? -1.196 -1.337 3.970 1.00 94.12 119 TYR A CA 1
ATOM 993 C C . TYR A 1 119 ? -0.388 -1.636 2.687 1.00 94.12 119 TYR A C 1
ATOM 995 O O . TYR A 1 119 ? 0.599 -2.385 2.787 1.00 94.12 119 TYR A O 1
ATOM 1003 N N . PRO A 1 120 ? -0.732 -1.023 1.532 1.00 92.88 120 PRO A N 1
ATOM 1004 C CA . PRO A 1 120 ? -0.043 -1.245 0.264 1.00 92.88 120 PRO A CA 1
ATOM 1005 C C . PRO A 1 120 ? 1.477 -1.112 0.378 1.00 92.88 120 PRO A C 1
ATOM 1007 O O . PRO A 1 120 ? 2.015 -0.175 0.981 1.00 92.88 120 PRO A O 1
ATOM 1010 N N . ARG A 1 121 ? 2.194 -2.081 -0.192 1.00 90.44 121 ARG A N 1
ATOM 1011 C CA . ARG A 1 121 ? 3.659 -2.055 -0.230 1.00 90.44 121 ARG A CA 1
ATOM 1012 C C . ARG A 1 121 ? 4.121 -1.018 -1.252 1.00 90.44 121 ARG A C 1
ATOM 1014 O O . ARG A 1 121 ? 3.393 -0.661 -2.165 1.00 90.44 121 ARG A O 1
ATOM 1021 N N . GLY A 1 122 ? 5.311 -0.457 -1.054 1.00 89.25 122 GLY A N 1
ATOM 1022 C CA . GLY A 1 122 ? 5.871 0.534 -1.987 1.00 89.25 122 GLY A CA 1
ATOM 1023 C C . GLY A 1 122 ? 5.259 1.941 -1.895 1.00 89.25 122 GLY A C 1
ATOM 1024 O O . GLY A 1 122 ? 5.795 2.881 -2.499 1.00 89.25 122 GLY A O 1
ATOM 1025 N N . GLU A 1 123 ? 4.219 2.108 -1.076 1.00 92.75 123 GLU A N 1
ATOM 1026 C CA . GLU A 1 123 ? 3.521 3.367 -0.831 1.00 92.75 123 GLU A CA 1
ATOM 1027 C C . GLU A 1 123 ? 3.913 4.026 0.497 1.00 92.75 123 GLU A C 1
ATOM 1029 O O . GLU A 1 123 ? 4.338 3.383 1.464 1.00 92.75 123 GLU A O 1
ATOM 1034 N N . LYS A 1 124 ? 3.798 5.358 0.549 1.00 94.75 124 LYS A N 1
ATOM 1035 C CA . LYS A 1 124 ? 4.064 6.122 1.777 1.00 94.75 124 LYS A CA 1
ATOM 1036 C C . LYS A 1 124 ? 2.904 5.933 2.745 1.00 94.75 124 LYS A C 1
ATOM 1038 O O . LYS A 1 124 ? 1.787 6.310 2.427 1.00 94.75 124 LYS A O 1
ATOM 1043 N N . TYR A 1 125 ? 3.194 5.433 3.943 1.00 95.44 125 TYR A N 1
ATOM 1044 C CA . TYR A 1 125 ? 2.171 5.211 4.958 1.00 95.44 125 TYR A CA 1
ATOM 1045 C C . TYR A 1 125 ? 1.447 6.507 5.348 1.00 95.44 125 TYR A C 1
ATOM 1047 O O . TYR A 1 125 ? 2.093 7.501 5.697 1.00 95.44 125 TYR A O 1
ATOM 1055 N N . ILE A 1 126 ? 0.113 6.464 5.335 1.00 95.44 126 ILE A N 1
ATOM 1056 C CA . ILE A 1 126 ? -0.755 7.542 5.815 1.00 95.44 126 ILE A CA 1
ATOM 1057 C C . ILE A 1 126 ? -1.284 7.138 7.191 1.00 95.44 126 ILE A C 1
ATOM 1059 O O . ILE A 1 126 ? -1.913 6.093 7.334 1.00 95.44 126 ILE A O 1
ATOM 1063 N N . SER A 1 127 ? -0.989 7.950 8.203 1.00 95.44 127 SER A N 1
ATOM 1064 C CA . SER A 1 127 ? -1.361 7.686 9.596 1.00 95.44 127 SER A CA 1
ATOM 1065 C C . SER A 1 127 ? -2.880 7.695 9.782 1.00 95.44 127 SER A C 1
ATOM 1067 O O . SER A 1 127 ? -3.573 8.564 9.251 1.00 95.44 127 SER A O 1
ATOM 1069 N N . LEU A 1 128 ? -3.390 6.724 10.544 1.00 93.00 128 LEU A N 1
ATOM 1070 C CA . LEU A 1 128 ? -4.810 6.637 10.892 1.00 93.00 128 LEU A CA 1
ATOM 1071 C C . LEU A 1 128 ? -5.198 7.644 11.970 1.00 93.00 128 LEU A C 1
ATOM 1073 O O . LEU A 1 128 ? -6.280 8.220 11.918 1.00 93.00 128 LEU A O 1
ATOM 1077 N N . PHE A 1 129 ? -4.3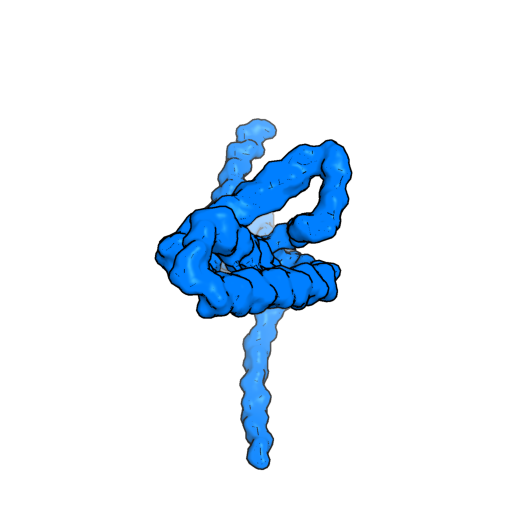25 7.825 12.962 1.00 90.88 129 PHE A N 1
ATOM 1078 C CA . PHE A 1 129 ? -4.658 8.539 14.196 1.00 90.88 129 PHE A CA 1
ATOM 1079 C C . PHE A 1 129 ? -4.029 9.928 14.288 1.00 90.88 129 PHE A C 1
ATOM 1081 O O . PHE A 1 129 ? -4.163 10.584 15.321 1.00 90.88 129 PHE A O 1
ATOM 1088 N N . LYS A 1 130 ? -3.317 10.364 13.246 1.00 90.31 130 LYS A N 1
ATOM 1089 C CA . LYS A 1 130 ? -2.814 11.728 13.115 1.00 90.31 130 LYS A CA 1
ATOM 1090 C C . LYS A 1 130 ? -3.640 12.460 12.071 1.00 90.31 130 LYS A C 1
ATOM 1092 O O . LYS A 1 130 ? -3.855 11.938 10.979 1.00 90.31 130 LYS A O 1
ATOM 1097 N N . ASP A 1 131 ? -4.060 13.673 12.404 1.00 84.44 131 ASP A N 1
ATOM 1098 C CA . ASP A 1 131 ? -4.768 14.525 11.460 1.00 84.44 131 ASP A CA 1
ATOM 1099 C C . ASP A 1 131 ? -3.823 14.933 10.309 1.00 84.44 131 ASP A C 1
ATOM 1101 O O . ASP A 1 131 ? -2.740 15.475 10.574 1.00 84.44 131 ASP A O 1
ATOM 1105 N N . PRO A 1 132 ? -4.176 14.655 9.039 1.00 79.25 132 PRO A N 1
ATOM 1106 C CA . PRO A 1 132 ? -3.432 15.149 7.882 1.00 79.25 132 PRO A CA 1
ATOM 1107 C C . PRO A 1 132 ? -3.606 16.662 7.634 1.00 79.25 132 PRO A C 1
ATOM 1109 O O . PRO A 1 132 ? -3.039 17.177 6.668 1.00 79.25 132 PRO A O 1
ATOM 1112 N N . GLY A 1 133 ? -4.362 17.379 8.472 1.00 85.50 133 GLY A N 1
ATOM 1113 C CA . GLY A 1 133 ? -4.656 18.803 8.316 1.00 85.50 133 GLY A CA 1
ATOM 1114 C C . GLY A 1 133 ? -5.605 19.049 7.141 1.00 85.50 133 GLY A C 1
ATOM 1115 O O . GLY A 1 133 ? -6.482 18.234 6.853 1.00 85.50 133 GLY A O 1
ATOM 1116 N N . ASN A 1 134 ? -5.405 20.144 6.404 1.00 85.75 134 ASN A N 1
ATOM 1117 C CA . ASN A 1 134 ? -6.248 20.520 5.255 1.00 85.75 134 ASN A CA 1
ATOM 1118 C C . ASN A 1 134 ? -5.833 19.848 3.930 1.00 85.75 134 ASN A C 1
ATOM 1120 O O . ASN A 1 134 ? -6.058 20.393 2.854 1.00 85.75 134 ASN A O 1
ATOM 1124 N N . ASN A 1 135 ? -5.183 18.680 3.977 1.00 90.69 135 ASN A N 1
ATOM 1125 C CA . ASN A 1 135 ? -4.810 17.950 2.765 1.00 90.69 135 ASN A CA 1
ATOM 1126 C C . ASN A 1 135 ? -5.873 16.906 2.397 1.00 90.69 135 ASN A C 1
ATOM 1128 O O . ASN A 1 135 ? -5.779 15.735 2.779 1.00 90.69 135 ASN A O 1
ATOM 1132 N N . ASP A 1 136 ? -6.868 17.331 1.623 1.00 91.62 136 ASP A N 1
ATOM 1133 C CA . ASP A 1 136 ? -7.998 16.479 1.240 1.00 91.62 136 ASP A CA 1
ATOM 1134 C C . ASP A 1 136 ? -7.579 15.293 0.369 1.00 91.62 136 ASP A C 1
ATOM 1136 O O . ASP A 1 136 ? -8.112 14.198 0.531 1.00 91.62 136 ASP A O 1
ATOM 1140 N N . LYS A 1 137 ? -6.537 15.445 -0.461 1.00 92.44 137 LYS A N 1
ATOM 1141 C CA . LYS A 1 137 ? -5.992 14.335 -1.264 1.00 92.44 137 LYS A CA 1
ATOM 1142 C C . LYS A 1 137 ? -5.460 13.203 -0.380 1.00 92.44 137 LYS A C 1
ATOM 1144 O O . LYS A 1 137 ? -5.632 12.028 -0.695 1.00 92.44 137 LYS A O 1
ATOM 1149 N N . VAL A 1 138 ? -4.819 13.540 0.742 1.00 92.81 138 VAL A N 1
ATOM 1150 C CA . VAL A 1 138 ? -4.309 12.545 1.703 1.00 92.81 138 VAL A CA 1
ATOM 1151 C C . VAL A 1 138 ? -5.457 11.856 2.440 1.00 92.81 138 VAL A C 1
ATOM 1153 O O . VAL A 1 138 ? -5.388 10.644 2.646 1.00 92.81 138 VAL A O 1
ATOM 1156 N N . LYS A 1 139 ? -6.517 12.594 2.798 1.00 92.00 139 LYS A N 1
ATOM 1157 C CA . LYS A 1 139 ? -7.729 12.024 3.412 1.00 92.00 139 LYS A CA 1
ATOM 1158 C C . LYS A 1 139 ? -8.418 11.051 2.458 1.00 92.00 139 LYS A C 1
ATOM 1160 O O . LYS A 1 139 ? -8.582 9.888 2.807 1.00 92.00 139 LYS A O 1
ATOM 1165 N N . GLN A 1 140 ? -8.679 11.481 1.225 1.00 93.38 140 GLN A N 1
ATOM 1166 C CA . GLN A 1 140 ? -9.287 10.650 0.183 1.00 93.38 140 GLN A CA 1
ATOM 1167 C C . GLN A 1 140 ? -8.474 9.378 -0.081 1.00 93.38 140 GLN A C 1
ATOM 1169 O O . GLN A 1 140 ? -9.032 8.284 -0.104 1.00 93.38 140 GLN A O 1
ATOM 1174 N N . LYS A 1 141 ? -7.141 9.487 -0.205 1.00 94.25 141 LYS A N 1
ATOM 1175 C CA . LYS A 1 141 ? -6.281 8.309 -0.401 1.00 94.25 141 LYS A CA 1
ATOM 1176 C C . LYS A 1 141 ? -6.324 7.357 0.798 1.00 94.25 141 LYS A C 1
ATOM 1178 O O . LYS A 1 141 ? -6.356 6.146 0.607 1.00 94.25 141 LYS A O 1
ATOM 1183 N N . ARG A 1 142 ? -6.332 7.875 2.030 1.00 94.31 142 ARG A N 1
ATOM 1184 C CA . ARG A 1 142 ? -6.480 7.049 3.240 1.00 94.31 142 ARG A CA 1
ATOM 1185 C C . ARG A 1 142 ? -7.809 6.300 3.232 1.00 94.31 142 ARG A C 1
ATOM 1187 O O . ARG A 1 142 ? -7.823 5.103 3.503 1.00 94.31 142 ARG A O 1
ATOM 1194 N N . ASP A 1 143 ? -8.894 6.998 2.929 1.00 93.88 143 ASP A N 1
ATOM 1195 C CA . ASP A 1 143 ? -10.243 6.448 3.005 1.00 93.88 143 ASP A CA 1
ATOM 1196 C C . ASP A 1 143 ? -10.475 5.414 1.888 1.00 93.88 143 ASP A C 1
ATOM 1198 O O . ASP A 1 143 ? -10.997 4.337 2.162 1.00 93.88 143 ASP A O 1
ATOM 1202 N N . SER A 1 144 ? -9.938 5.650 0.685 1.00 95.56 144 SER A N 1
ATOM 1203 C CA . SER A 1 144 ? -9.896 4.660 -0.403 1.00 95.56 144 SER A CA 1
ATOM 1204 C C . SER A 1 144 ? -9.155 3.376 -0.002 1.00 95.56 144 SER A C 1
ATOM 1206 O O . SER A 1 144 ? -9.651 2.276 -0.235 1.00 95.56 144 SER A O 1
ATOM 1208 N N . ILE A 1 145 ? -8.006 3.488 0.677 1.00 94.94 145 ILE A N 1
ATOM 1209 C CA . ILE A 1 145 ? -7.272 2.310 1.169 1.00 94.94 145 ILE A CA 1
ATOM 1210 C C . ILE A 1 145 ? -8.068 1.580 2.262 1.00 94.94 145 ILE A C 1
ATOM 1212 O O . ILE A 1 145 ? -8.053 0.353 2.312 1.00 94.94 145 ILE A O 1
ATOM 1216 N N . LYS A 1 146 ? -8.773 2.302 3.144 1.00 94.75 146 LYS A N 1
ATOM 1217 C CA . LYS A 1 146 ? -9.644 1.671 4.151 1.00 94.75 146 LYS A CA 1
ATOM 1218 C C . LYS A 1 146 ? -10.788 0.895 3.495 1.00 94.75 146 LYS A C 1
ATOM 1220 O O . LYS A 1 146 ? -11.050 -0.224 3.919 1.00 94.75 146 LYS A O 1
ATOM 1225 N N . GLN A 1 147 ? -11.416 1.459 2.465 1.00 95.25 147 GLN A N 1
ATOM 1226 C CA . GLN A 1 147 ? -12.484 0.801 1.706 1.00 95.25 147 GLN A CA 1
ATOM 1227 C C . GLN A 1 147 ? -11.987 -0.459 0.990 1.00 95.25 147 GLN A C 1
ATOM 1229 O O . GLN A 1 147 ? -12.631 -1.499 1.088 1.00 95.25 147 GLN A O 1
ATOM 1234 N N . ASP A 1 148 ? -10.817 -0.403 0.341 1.00 94.50 148 ASP A N 1
ATOM 1235 C CA . ASP A 1 148 ? -10.213 -1.590 -0.280 1.00 94.50 148 ASP A CA 1
ATOM 1236 C C . ASP A 1 148 ? -9.976 -2.706 0.747 1.00 94.50 148 ASP A C 1
ATOM 1238 O O . ASP A 1 148 ? -10.290 -3.870 0.507 1.00 94.50 148 ASP A O 1
ATOM 1242 N N . ILE A 1 149 ? -9.474 -2.347 1.929 1.00 94.25 149 ILE A N 1
ATOM 1243 C CA . ILE A 1 149 ? -9.208 -3.310 2.999 1.00 94.25 149 ILE A CA 1
ATOM 1244 C C . ILE A 1 149 ? -10.499 -3.884 3.584 1.00 94.25 149 ILE A C 1
ATOM 1246 O O . ILE A 1 149 ? -10.533 -5.080 3.863 1.00 94.25 149 ILE A O 1
ATOM 1250 N N . ALA A 1 150 ? -11.546 -3.074 3.749 1.00 94.38 150 ALA A N 1
ATOM 1251 C CA . ALA A 1 150 ? -12.856 -3.542 4.198 1.00 94.38 150 ALA A CA 1
ATOM 1252 C C . ALA A 1 150 ? -13.453 -4.551 3.204 1.00 94.38 150 ALA A C 1
ATOM 1254 O O . ALA A 1 150 ? -13.792 -5.664 3.597 1.00 94.38 150 ALA A O 1
ATOM 1255 N N . ARG A 1 151 ? -13.436 -4.229 1.905 1.00 94.81 151 ARG A N 1
ATOM 1256 C CA . ARG A 1 151 ? -13.864 -5.147 0.840 1.00 94.81 151 ARG A CA 1
ATOM 1257 C C . ARG A 1 151 ? -13.104 -6.476 0.891 1.00 94.81 151 ARG A C 1
ATOM 1259 O O . ARG A 1 151 ? -13.704 -7.543 0.909 1.00 94.81 151 ARG A O 1
ATOM 1266 N N . ARG A 1 152 ? -11.772 -6.431 0.986 1.00 93.00 152 ARG A N 1
ATOM 1267 C CA . ARG A 1 152 ? -10.934 -7.647 1.030 1.00 93.00 152 ARG A CA 1
ATOM 1268 C C . ARG A 1 152 ? -11.115 -8.451 2.317 1.00 93.00 152 ARG A C 1
ATOM 1270 O O . ARG A 1 152 ? -10.868 -9.656 2.328 1.00 93.00 152 ARG A O 1
ATOM 1277 N N . MET A 1 153 ? -11.521 -7.794 3.403 1.00 93.31 153 MET A N 1
ATOM 1278 C CA . MET A 1 153 ? -11.901 -8.443 4.656 1.00 93.31 153 MET A CA 1
ATOM 1279 C C . MET A 1 153 ? -13.196 -9.238 4.504 1.00 93.31 153 MET A C 1
ATOM 1281 O O . MET A 1 153 ? -13.237 -10.380 4.953 1.00 93.31 153 MET A O 1
ATOM 1285 N N . GLU A 1 154 ? -14.202 -8.679 3.831 1.00 91.81 154 GLU A N 1
ATOM 1286 C CA . GLU A 1 154 ? -15.472 -9.360 3.539 1.00 91.81 154 GLU A CA 1
ATOM 1287 C C . GLU A 1 154 ? -15.287 -10.537 2.574 1.00 91.81 154 GLU A C 1
ATOM 1289 O O . GLU A 1 154 ? -15.831 -11.616 2.793 1.00 91.81 154 GLU A O 1
ATOM 1294 N N . GLU A 1 155 ? -14.452 -10.365 1.549 1.00 91.88 155 GLU A N 1
ATOM 1295 C CA . GLU A 1 155 ? -14.122 -11.416 0.577 1.00 91.88 155 GLU A CA 1
ATOM 1296 C C . GLU A 1 155 ? -13.209 -12.518 1.150 1.00 91.88 155 GLU A C 1
ATOM 1298 O O . GLU A 1 155 ? -12.966 -13.530 0.494 1.00 91.88 155 GLU A O 1
ATOM 1303 N N . GLY A 1 156 ? -12.640 -12.322 2.346 1.00 89.62 156 GLY A N 1
ATOM 1304 C CA . GLY A 1 156 ? -11.665 -13.247 2.933 1.00 89.62 156 GLY A CA 1
ATOM 1305 C C . GLY A 1 156 ? -10.320 -13.297 2.192 1.00 89.62 15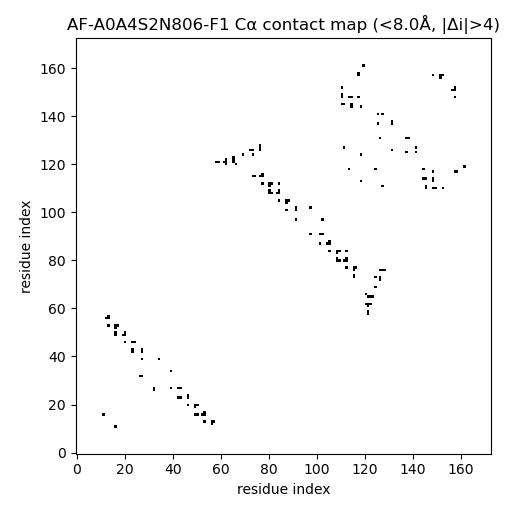6 GLY A C 1
ATOM 1306 O O . GLY A 1 156 ? -9.530 -14.215 2.407 1.00 89.62 156 GLY A O 1
ATOM 1307 N N . THR A 1 157 ? -10.024 -12.310 1.340 1.00 88.31 157 THR A N 1
ATOM 1308 C CA . THR A 1 157 ? -8.790 -12.223 0.534 1.00 88.31 157 THR A CA 1
ATOM 1309 C C . THR A 1 157 ? -7.667 -11.447 1.235 1.00 88.31 157 THR A C 1
ATOM 1311 O O . THR A 1 157 ? -6.626 -11.148 0.636 1.00 88.31 157 THR A O 1
ATOM 1314 N N . LEU A 1 158 ? -7.826 -11.135 2.528 1.00 79.50 158 LEU A N 1
ATOM 1315 C CA . LEU A 1 158 ? -6.795 -10.490 3.345 1.00 79.50 158 LEU A CA 1
ATOM 1316 C C . LEU A 1 158 ? -5.489 -11.294 3.328 1.00 79.50 158 LEU A C 1
ATOM 1318 O O . LEU A 1 158 ? -5.415 -12.434 3.777 1.00 79.50 158 LEU A O 1
ATOM 1322 N N . GLY A 1 159 ? -4.421 -10.670 2.831 1.00 63.06 159 GLY A N 1
ATOM 1323 C CA . GLY A 1 159 ? -3.107 -11.305 2.726 1.00 63.06 159 GLY A CA 1
ATOM 1324 C C . GLY A 1 159 ? -2.820 -11.965 1.379 1.00 63.06 159 GLY A C 1
ATOM 1325 O O . GLY A 1 159 ? -1.659 -12.310 1.142 1.00 63.06 159 GLY A O 1
ATOM 1326 N N . ALA A 1 160 ? -3.796 -12.043 0.465 1.00 58.19 160 ALA A N 1
ATOM 1327 C CA . ALA A 1 160 ? -3.486 -12.217 -0.947 1.00 58.19 160 ALA A CA 1
ATOM 1328 C C . ALA A 1 160 ? -2.560 -11.066 -1.357 1.00 58.19 160 ALA A C 1
ATOM 1330 O O . ALA A 1 160 ? -2.851 -9.891 -1.086 1.00 58.19 160 ALA A O 1
ATOM 1331 N N . GLN A 1 161 ? -1.405 -11.400 -1.945 1.00 49.06 161 GLN A N 1
ATOM 1332 C CA . GLN A 1 161 ? -0.543 -10.391 -2.552 1.00 49.06 161 GLN A CA 1
ATOM 1333 C C . GLN A 1 161 ? -1.447 -9.534 -3.436 1.00 49.06 161 GLN A C 1
ATOM 1335 O O . GLN A 1 161 ? -2.176 -10.074 -4.262 1.00 49.06 161 GLN A O 1
ATOM 1340 N N . THR A 1 162 ? -1.481 -8.219 -3.195 1.00 47.88 162 THR A N 1
ATOM 1341 C CA . THR A 1 162 ? -2.032 -7.294 -4.183 1.00 47.88 162 THR A CA 1
ATOM 1342 C C . THR A 1 162 ? -1.311 -7.633 -5.473 1.00 47.88 162 THR A C 1
ATOM 1344 O O . THR A 1 162 ? -0.102 -7.406 -5.562 1.00 47.88 162 THR A O 1
ATOM 1347 N N . LEU A 1 163 ? -2.014 -8.243 -6.424 1.00 39.22 163 LEU A N 1
ATOM 1348 C CA . LEU A 1 163 ? -1.627 -8.119 -7.811 1.00 39.22 163 LEU A CA 1
ATOM 1349 C C . LEU A 1 163 ? -1.660 -6.608 -8.024 1.00 39.22 163 LEU A C 1
ATOM 1351 O O . LEU A 1 163 ? -2.718 -5.989 -7.980 1.00 39.22 163 LEU A O 1
ATOM 1355 N N . ASP A 1 164 ? -0.472 -6.009 -8.014 1.00 40.22 164 ASP A N 1
ATOM 1356 C CA . ASP A 1 164 ? -0.205 -4.645 -8.447 1.00 40.22 164 ASP A CA 1
ATOM 1357 C C . ASP A 1 164 ? -0.596 -4.626 -9.927 1.00 40.22 164 ASP A C 1
ATOM 1359 O O . ASP A 1 164 ? 0.255 -4.771 -10.803 1.00 40.22 164 ASP A O 1
ATOM 1363 N N . GLU A 1 165 ? -1.906 -4.607 -10.197 1.00 35.56 165 GLU A N 1
ATOM 1364 C CA . GLU A 1 165 ? -2.459 -4.223 -11.483 1.00 35.56 165 GLU A CA 1
ATOM 1365 C C . GLU A 1 165 ? -2.009 -2.785 -11.669 1.00 35.56 165 GLU A C 1
ATOM 1367 O O . GLU A 1 165 ? -2.544 -1.838 -11.088 1.00 35.56 165 GLU A O 1
ATOM 1372 N N . GLY A 1 166 ? -0.888 -2.670 -12.375 1.00 37.03 166 GLY A N 1
ATOM 1373 C CA . GLY A 1 166 ? -0.266 -1.413 -12.683 1.00 37.03 166 GLY A CA 1
ATOM 1374 C C . GLY A 1 166 ? -1.283 -0.525 -13.369 1.00 37.03 166 GLY A C 1
ATOM 1375 O O . GLY A 1 166 ? -1.639 -0.759 -14.518 1.00 37.03 166 GLY A O 1
ATOM 1376 N N . ASN A 1 167 ? -1.657 0.558 -12.698 1.00 35.41 167 ASN A N 1
ATOM 1377 C CA . ASN A 1 167 ? -2.023 1.769 -13.404 1.00 35.41 167 ASN A CA 1
ATOM 1378 C C . ASN A 1 167 ? -0.728 2.380 -13.970 1.00 35.41 167 ASN A C 1
ATOM 1380 O O . ASN A 1 167 ? -0.196 3.359 -13.447 1.00 35.41 167 ASN A O 1
ATOM 1384 N N . ALA A 1 168 ? -0.167 1.716 -14.983 1.00 38.59 168 ALA A N 1
ATOM 1385 C CA . ALA A 1 168 ? 0.585 2.376 -16.031 1.00 38.59 168 ALA A CA 1
ATOM 1386 C C . ALA A 1 168 ? -0.482 2.912 -16.987 1.00 38.59 168 ALA A C 1
ATOM 1388 O O . ALA A 1 168 ? -0.858 2.252 -17.948 1.00 38.59 168 ALA A O 1
ATOM 1389 N N . ALA A 1 169 ? -1.057 4.060 -16.629 1.00 36.12 169 ALA A N 1
ATOM 1390 C CA . ALA A 1 169 ? -1.665 4.901 -17.637 1.00 36.12 169 ALA A CA 1
ATOM 1391 C C . ALA A 1 169 ? -0.501 5.370 -18.513 1.00 36.12 169 ALA A C 1
ATOM 1393 O O . ALA A 1 169 ? 0.388 6.086 -18.044 1.00 36.12 169 ALA A O 1
ATOM 1394 N N . ASP A 1 170 ? -0.462 4.828 -19.723 1.00 41.91 170 ASP A N 1
ATOM 1395 C CA . ASP A 1 170 ? 0.307 5.351 -20.836 1.00 41.91 170 ASP A CA 1
ATOM 1396 C C . ASP A 1 170 ? -0.172 6.789 -21.091 1.00 41.91 170 ASP A C 1
ATOM 1398 O O . ASP A 1 170 ? -1.184 7.005 -21.751 1.00 41.91 170 ASP A O 1
ATOM 1402 N N . ASP A 1 171 ? 0.526 7.768 -20.515 1.00 39.22 171 ASP A N 1
ATOM 1403 C CA . ASP A 1 171 ? 0.494 9.152 -20.986 1.00 39.22 171 ASP A CA 1
ATOM 1404 C C . ASP A 1 171 ? 1.639 9.299 -22.004 1.00 39.22 171 ASP A C 1
ATOM 1406 O O . ASP A 1 171 ? 2.722 9.798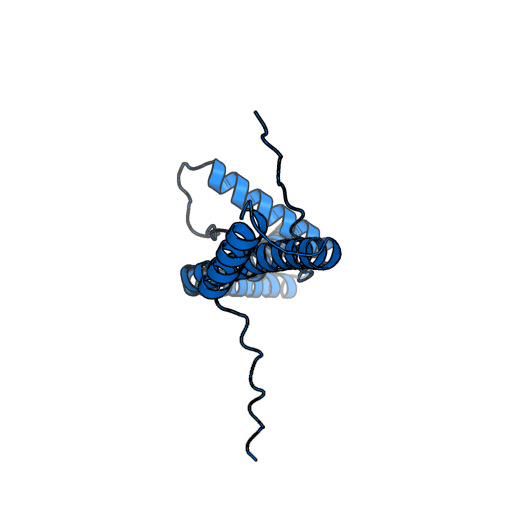 -21.687 1.00 39.22 171 ASP A O 1
ATOM 1410 N N . ASP A 1 172 ? 1.408 8.767 -23.207 1.00 41.97 172 ASP A N 1
ATOM 1411 C CA . ASP A 1 172 ? 2.069 9.227 -24.427 1.00 41.97 172 ASP A CA 1
ATOM 1412 C C . ASP A 1 172 ? 1.330 10.492 -24.897 1.00 41.97 172 ASP A C 1
ATOM 1414 O O . ASP A 1 172 ? 0.188 10.409 -25.351 1.00 41.97 172 ASP A O 1
ATOM 1418 N N . ASP A 1 173 ? 1.988 11.646 -24.774 1.00 37.28 173 ASP A N 1
ATOM 1419 C CA . ASP A 1 173 ? 1.829 12.818 -25.653 1.00 37.28 173 ASP A CA 1
ATOM 1420 C C . ASP A 1 173 ? 3.151 13.612 -25.692 1.00 37.28 173 ASP A C 1
ATOM 1422 O O . ASP A 1 173 ? 3.692 13.947 -24.606 1.00 37.28 173 ASP A O 1
#

Nearest PDB structures (foldseek):
  5yma-assembly1_A  TM=7.718E-01  e=1.014E-06  Thermochaetoides thermophila DSM 1495

Foldseek 3Di:
DDDDDPPDDPQDDLVVLVVLLVVLVVQLPDPPRPDDPVRNVVSVVVNVVSVVSNVVNVLVVLLVVLCVVCVVVLVVQLVVLVVQLVVLVVVVVPDPDDDPVSVVSNLLSVLSNLCSVQPDGSDHDQHPPDDPPPPVVSVVVSVVSSVVSSVCVVVVVRPVPPPCPDPPPPPDD

InterPro domains:
  IPR019310 rRNA-processing protein Efg1 [PF10153] (17-129)
  IPR050786 EFG1 rRNA-processing [PTHR33911] (2-168)

Organism: NCBI:txid341454